Protein AF-A0A554A3G2-F1 (afdb_monomer)

Solvent-accessible surface area (backbone atoms only — not comparable to full-atom values): 7679 Å² total; per-residue (Å²): 133,88,78,87,83,84,86,86,83,89,80,67,54,52,39,95,56,100,67,38,65,84,66,66,51,47,100,81,76,40,72,31,73,68,56,50,51,52,43,49,52,51,35,53,61,53,52,74,73,62,61,93,71,44,74,37,96,34,50,45,91,46,36,67,58,49,47,52,54,49,51,50,54,75,76,30,94,84,58,78,71,60,68,30,48,57,45,60,42,48,46,48,39,28,55,78,54,73,46,96,60,66,40,43,64,37,69,83,79,77,79,72,78,77,81,73,79,79,81,129

Sequence (120 aa):
MIKPKVLVLGTFHMHEGLDSISQKTDSGHSLLPEAESEIALLVERMAAFKPNKVSVEVEVKRQVEIDKAYQQYLHNDDWKLPINEIHQIGFRLARAMELEKVYASIGWISFQSRNRSVMY

InterPro domains:
  IPR043749 Protein of unknown function DUF5694 [PF18950] (63-104)

pLDDT: mean 83.2, std 18.98, range [35.88, 98.44]

Structure (mmCIF, N/CA/C/O backbone):
data_AF-A0A554A3G2-F1
#
_entry.id   AF-A0A554A3G2-F1
#
loop_
_atom_site.group_PDB
_atom_site.id
_atom_site.type_symbol
_atom_site.label_atom_id
_atom_site.label_alt_id
_atom_site.label_comp_id
_atom_site.label_asym_id
_atom_site.label_entity_id
_atom_site.label_seq_id
_atom_site.pdbx_PDB_ins_code
_atom_site.Cartn_x
_atom_site.Cartn_y
_atom_site.Cartn_z
_atom_site.occupancy
_atom_site.B_iso_or_equiv
_atom_site.auth_seq_id
_atom_site.auth_comp_id
_atom_site.auth_asym_id
_atom_site.auth_atom_id
_atom_site.pdbx_PDB_model_num
ATOM 1 N N . MET A 1 1 ? -14.831 10.224 24.666 1.00 72.62 1 MET A N 1
ATOM 2 C CA . MET A 1 1 ? -14.780 9.709 23.278 1.00 72.62 1 MET A CA 1
ATOM 3 C C . MET A 1 1 ? -13.384 9.927 22.721 1.00 72.62 1 MET A C 1
ATOM 5 O O . MET A 1 1 ? -12.849 11.015 22.902 1.00 72.62 1 MET A O 1
ATOM 9 N N . ILE A 1 2 ? -12.791 8.920 22.078 1.00 86.12 2 ILE A N 1
ATOM 10 C CA . ILE A 1 2 ? -11.512 9.076 21.370 1.00 86.12 2 ILE A CA 1
ATOM 11 C C . ILE A 1 2 ? -11.796 9.780 20.039 1.00 86.12 2 ILE A C 1
ATOM 13 O O . ILE A 1 2 ? -12.709 9.383 19.319 1.00 86.12 2 ILE A O 1
ATOM 17 N N . LYS A 1 3 ? -11.046 10.844 19.730 1.00 91.19 3 LYS A N 1
ATOM 18 C CA . LYS A 1 3 ? -11.147 11.541 18.440 1.00 91.19 3 LYS A CA 1
ATOM 19 C C . LYS A 1 3 ? -10.307 10.795 17.395 1.00 91.19 3 LYS A C 1
ATOM 21 O O . LYS A 1 3 ? -9.154 10.481 17.701 1.00 91.19 3 LYS A O 1
ATOM 26 N N . PRO A 1 4 ? -10.837 10.525 16.188 1.00 92.56 4 PRO A N 1
ATOM 27 C CA . PRO A 1 4 ? -10.037 9.937 15.124 1.00 92.56 4 PRO A CA 1
ATOM 28 C C . PRO A 1 4 ? -8.903 10.891 14.738 1.00 92.56 4 PRO A C 1
ATOM 30 O O . PRO A 1 4 ? -9.087 12.108 14.693 1.00 92.56 4 PRO A O 1
ATOM 33 N N . LYS A 1 5 ? -7.726 10.328 14.467 1.00 95.88 5 LYS A N 1
ATOM 34 C CA . LYS A 1 5 ? -6.599 11.043 13.866 1.00 95.88 5 LYS A CA 1
ATOM 35 C C . LYS A 1 5 ? -6.502 10.602 12.414 1.00 95.88 5 LYS A C 1
ATOM 37 O O . LYS A 1 5 ? -6.593 9.408 12.143 1.00 95.88 5 LYS A O 1
ATOM 42 N N . VAL A 1 6 ? -6.309 11.551 11.505 1.00 95.56 6 VAL A N 1
ATOM 43 C CA . VAL A 1 6 ? -6.233 11.287 10.064 1.00 95.56 6 VAL A CA 1
ATOM 44 C C . VAL A 1 6 ? -4.980 11.952 9.509 1.00 95.56 6 VAL A C 1
ATOM 46 O O . VAL A 1 6 ? -4.727 13.120 9.799 1.00 95.56 6 VAL A O 1
ATOM 49 N N . LEU A 1 7 ? -4.215 11.201 8.719 1.00 96.94 7 LEU A N 1
ATOM 50 C CA . LEU A 1 7 ? -3.140 11.705 7.873 1.00 96.94 7 LEU A CA 1
ATOM 51 C C . LEU A 1 7 ? -3.626 11.624 6.426 1.00 96.94 7 LEU A C 1
ATOM 53 O O . LEU A 1 7 ? -4.007 10.547 5.972 1.00 96.94 7 LEU A O 1
ATOM 57 N N . VAL A 1 8 ? -3.630 12.753 5.721 1.00 95.94 8 VAL A N 1
ATOM 58 C CA . VAL A 1 8 ? -3.971 12.814 4.295 1.00 95.94 8 VAL A CA 1
ATOM 59 C C . VAL A 1 8 ? -2.686 13.051 3.519 1.00 95.94 8 VAL A C 1
ATOM 61 O O . VAL A 1 8 ? -1.979 14.022 3.784 1.00 95.94 8 VAL A O 1
ATOM 64 N N . LEU A 1 9 ? -2.393 12.164 2.572 1.00 95.19 9 LEU A N 1
ATOM 65 C CA . LEU A 1 9 ? -1.290 12.312 1.632 1.00 95.19 9 LEU A CA 1
ATOM 66 C C . LEU A 1 9 ? -1.871 12.608 0.249 1.00 95.19 9 LEU A C 1
ATOM 68 O O . LEU A 1 9 ? -2.524 11.749 -0.335 1.00 95.19 9 LEU A O 1
ATOM 72 N N . GLY A 1 10 ? -1.630 13.815 -0.259 1.00 92.00 10 GLY A N 1
ATOM 73 C CA . GLY A 1 10 ? -1.827 14.127 -1.673 1.00 92.00 10 GLY A CA 1
ATOM 74 C C . GLY A 1 10 ? -0.570 13.762 -2.458 1.00 92.00 10 GLY A C 1
ATOM 75 O O . GLY A 1 10 ? 0.532 14.114 -2.041 1.00 92.00 10 GLY A O 1
ATOM 76 N N . THR A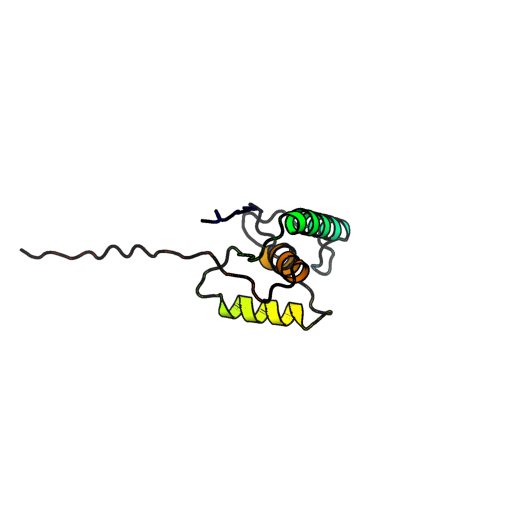 1 11 ? -0.731 13.053 -3.570 1.00 88.69 11 THR A N 1
ATOM 77 C CA . THR A 1 11 ? 0.358 12.657 -4.473 1.00 88.69 11 THR A CA 1
ATOM 78 C C . THR A 1 11 ? -0.127 12.714 -5.920 1.00 88.69 11 THR A C 1
ATOM 80 O O . THR A 1 11 ? -1.318 12.877 -6.170 1.00 88.69 11 THR A O 1
ATOM 83 N N . PHE A 1 12 ? 0.795 12.596 -6.869 1.00 85.69 12 PHE A N 1
ATOM 84 C CA . PHE A 1 12 ? 0.485 12.438 -8.288 1.00 85.69 12 PHE A CA 1
ATOM 85 C C . PHE A 1 12 ? 0.204 10.966 -8.630 1.00 85.69 12 PHE A C 1
ATOM 87 O O . PHE A 1 12 ? 0.667 10.064 -7.921 1.00 85.69 12 PHE A O 1
ATOM 94 N N . HIS A 1 13 ? -0.513 10.726 -9.734 1.00 85.19 13 HIS A N 1
ATOM 95 C CA . HIS A 1 13 ? -0.682 9.379 -10.275 1.00 85.19 13 HIS A CA 1
ATOM 96 C C . HIS A 1 13 ? 0.635 8.867 -10.838 1.00 85.19 13 HIS A C 1
ATOM 98 O O . HIS A 1 13 ? 1.260 9.471 -11.709 1.00 85.19 13 HIS A O 1
ATOM 104 N N . MET A 1 14 ? 1.052 7.728 -10.309 1.00 83.00 14 MET A N 1
ATOM 105 C CA . MET A 1 14 ? 2.330 7.118 -10.626 1.00 83.00 14 MET A CA 1
ATOM 106 C C . MET A 1 14 ? 2.291 6.348 -11.961 1.00 83.00 14 MET A C 1
ATOM 108 O O . MET A 1 14 ? 3.305 6.260 -12.651 1.00 83.00 14 MET A O 1
ATOM 112 N N . HIS A 1 15 ? 1.132 5.814 -12.340 1.00 74.12 15 HIS A N 1
ATOM 113 C CA . HIS A 1 15 ? 0.923 5.155 -13.631 1.00 74.12 15 HIS A CA 1
ATOM 114 C C . HIS A 1 15 ? 0.389 6.142 -14.687 1.00 74.12 15 HIS A C 1
ATOM 116 O O . HIS A 1 15 ? -0.089 7.215 -14.327 1.00 74.12 15 HIS A O 1
ATOM 122 N N . GLU A 1 16 ? 0.469 5.781 -15.974 1.00 57.12 16 GLU A N 1
ATOM 123 C CA . GLU A 1 16 ? 0.176 6.662 -17.116 1.00 57.12 16 GLU A CA 1
ATOM 124 C C . GLU A 1 16 ? -1.170 7.407 -17.000 1.00 57.12 16 GLU A C 1
ATOM 126 O O . GLU A 1 16 ? -2.229 6.809 -16.799 1.00 57.12 16 GLU A O 1
ATOM 131 N N . GLY A 1 17 ? -1.106 8.733 -17.160 1.00 53.00 17 GLY A N 1
ATOM 132 C CA . GLY A 1 17 ? -2.219 9.685 -17.134 1.00 53.00 17 GLY A CA 1
ATOM 133 C C . GLY A 1 17 ? -1.719 11.100 -17.463 1.00 53.00 17 GLY A C 1
ATOM 134 O O . GLY A 1 17 ? -0.519 11.336 -17.499 1.00 53.00 17 GLY A O 1
ATOM 135 N N . LEU A 1 18 ? -2.609 12.069 -17.706 1.00 50.00 18 LEU A N 1
ATOM 136 C CA . LEU A 1 18 ? -2.214 13.441 -18.096 1.00 50.00 18 LEU A CA 1
ATOM 137 C C . LEU A 1 18 ? -1.362 14.179 -17.035 1.00 50.00 18 LEU A C 1
ATOM 139 O O . LEU A 1 18 ? -0.642 15.109 -17.387 1.00 50.00 18 LEU A O 1
ATOM 143 N N . ASP A 1 19 ? -1.400 13.715 -15.781 1.00 54.31 19 ASP A N 1
ATOM 144 C CA . ASP A 1 19 ? -0.617 14.224 -14.645 1.00 54.31 19 ASP A CA 1
ATOM 145 C C . ASP A 1 19 ? 0.558 13.305 -14.247 1.00 54.31 19 ASP A C 1
ATOM 147 O O . ASP A 1 19 ? 1.161 13.482 -13.184 1.00 54.31 19 ASP A O 1
ATOM 151 N N . SER A 1 20 ? 0.899 12.294 -15.059 1.00 53.56 20 SER A N 1
ATOM 152 C CA . SER A 1 20 ? 2.015 11.401 -14.745 1.00 53.56 20 SER A CA 1
ATOM 153 C C . SER A 1 20 ? 3.341 12.145 -14.901 1.00 53.56 20 SER A C 1
ATOM 155 O O . SER A 1 20 ? 3.762 12.475 -16.012 1.00 53.56 20 SER A O 1
ATOM 157 N N . ILE A 1 21 ? 4.027 12.388 -13.787 1.00 56.84 21 ILE A N 1
ATOM 158 C CA . ILE A 1 21 ? 5.434 12.790 -13.804 1.00 56.84 21 ILE A CA 1
ATOM 159 C C . ILE A 1 21 ? 6.219 11.574 -14.293 1.00 56.84 21 ILE A C 1
ATOM 161 O O . ILE A 1 21 ? 6.106 10.509 -13.685 1.00 56.84 21 ILE A O 1
ATOM 165 N N . SER A 1 22 ? 6.986 11.716 -15.382 1.00 57.41 22 SER A N 1
ATOM 166 C CA . SER A 1 22 ? 7.823 10.641 -15.928 1.00 57.41 22 SER A CA 1
ATOM 167 C C . SER A 1 22 ? 8.647 10.017 -14.813 1.00 57.41 22 SER A C 1
ATOM 169 O O . SER A 1 22 ? 9.600 10.619 -14.310 1.00 57.41 22 SER A O 1
ATOM 171 N N . GLN A 1 23 ? 8.251 8.823 -14.390 1.00 61.03 23 GLN A N 1
ATOM 172 C CA . GLN A 1 23 ? 8.949 8.161 -13.312 1.00 61.03 23 GLN A CA 1
ATOM 173 C C . GLN A 1 23 ? 10.328 7.746 -13.777 1.00 61.03 23 GLN A C 1
ATOM 175 O O . GLN A 1 23 ? 10.515 7.289 -14.907 1.00 61.03 23 GLN A O 1
ATOM 180 N N . LYS A 1 24 ? 11.289 7.882 -12.863 1.00 63.59 24 LYS A N 1
ATOM 181 C CA . LYS A 1 24 ? 12.611 7.289 -12.988 1.00 63.59 24 LYS A CA 1
ATOM 182 C C . LYS A 1 24 ? 12.433 5.777 -13.051 1.00 63.59 24 LYS A C 1
ATOM 184 O O . LYS A 1 24 ? 12.335 5.114 -12.020 1.00 63.59 24 LYS A O 1
ATOM 189 N N . THR A 1 25 ? 12.347 5.258 -14.264 1.00 61.31 25 THR A N 1
ATOM 190 C CA . THR A 1 25 ? 12.173 3.839 -14.547 1.00 61.31 25 THR A CA 1
ATOM 191 C C . THR A 1 25 ? 13.354 3.327 -15.343 1.00 61.31 25 THR A C 1
ATOM 193 O O . THR A 1 25 ? 13.978 4.077 -16.098 1.00 61.31 25 THR A O 1
ATOM 196 N N . ASP A 1 26 ? 13.696 2.061 -15.137 1.00 63.59 26 ASP A N 1
ATOM 197 C CA . ASP A 1 26 ? 14.628 1.373 -16.019 1.00 63.59 26 ASP A CA 1
ATOM 198 C C . ASP A 1 26 ? 13.939 0.954 -17.330 1.00 63.59 26 ASP A C 1
ATOM 200 O O . ASP A 1 26 ? 12.723 1.069 -17.508 1.00 63.59 26 ASP A O 1
ATOM 204 N N . SER A 1 27 ? 14.723 0.421 -18.266 1.00 60.09 27 SER A N 1
ATOM 205 C CA . SER A 1 27 ? 14.223 -0.130 -19.533 1.00 60.09 27 SER A CA 1
ATOM 206 C C . SER A 1 27 ? 13.255 -1.314 -19.361 1.00 60.09 27 SER A C 1
ATOM 208 O O . SER A 1 27 ? 12.611 -1.723 -20.327 1.00 60.09 27 SER A O 1
ATOM 210 N N . GLY A 1 28 ? 13.137 -1.863 -18.150 1.00 57.38 28 GLY A N 1
ATOM 211 C CA . GLY A 1 28 ? 12.248 -2.956 -17.774 1.00 57.38 28 GLY A CA 1
ATOM 212 C C . GLY A 1 28 ? 10.951 -2.508 -17.096 1.00 57.38 28 GLY A C 1
ATOM 213 O O . GLY A 1 28 ? 10.235 -3.373 -16.593 1.00 57.38 28 GLY A O 1
ATOM 214 N N . HIS A 1 29 ? 10.631 -1.207 -17.087 1.00 66.81 29 HIS A N 1
ATOM 215 C CA . HIS A 1 29 ? 9.455 -0.642 -16.406 1.00 66.81 29 HIS A CA 1
ATOM 216 C C . HIS A 1 29 ? 9.439 -0.943 -14.897 1.00 66.81 29 HIS A C 1
ATOM 218 O O . HIS A 1 29 ? 8.377 -1.133 -14.302 1.00 66.81 29 HIS A O 1
ATOM 224 N 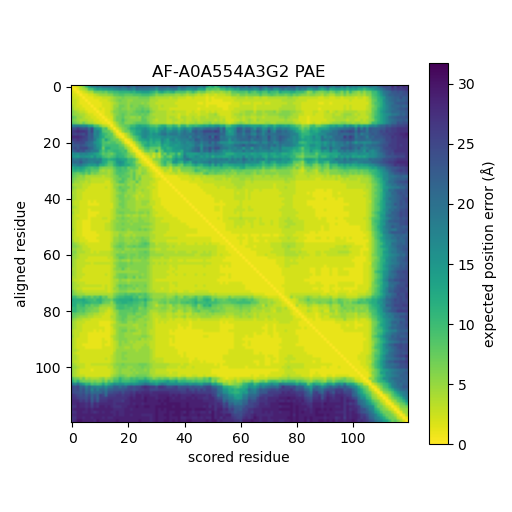N . SER A 1 30 ? 10.619 -1.008 -14.277 1.00 73.25 30 SER A N 1
ATOM 225 C CA . SER A 1 30 ? 10.790 -1.048 -12.822 1.00 73.25 30 SER A CA 1
ATOM 226 C C . SER A 1 30 ? 11.258 0.317 -12.326 1.00 73.25 30 SER A C 1
ATOM 228 O O . SER A 1 30 ? 11.865 1.079 -13.077 1.00 73.25 30 SER A O 1
ATOM 230 N N . LEU A 1 31 ? 10.975 0.648 -11.067 1.00 81.12 31 LEU A N 1
ATOM 231 C CA . LEU A 1 31 ? 11.495 1.869 -10.453 1.00 81.12 31 LEU A CA 1
ATOM 232 C C . LEU A 1 31 ? 13.026 1.827 -10.380 1.00 81.12 31 LEU A C 1
ATOM 234 O O . LEU A 1 31 ? 13.607 0.790 -10.055 1.00 81.12 31 LEU A O 1
ATOM 238 N N . LEU A 1 32 ? 13.683 2.960 -10.644 1.00 83.94 32 LEU A N 1
ATOM 239 C CA . LEU A 1 32 ? 15.115 3.080 -10.375 1.00 83.94 32 LEU A CA 1
ATOM 240 C C . LEU A 1 32 ? 15.389 2.984 -8.859 1.00 83.94 32 LEU A C 1
ATOM 242 O O . LEU A 1 32 ? 14.536 3.383 -8.055 1.00 83.94 32 LEU A O 1
ATOM 246 N N . PRO A 1 33 ? 16.584 2.516 -8.445 1.00 86.88 33 PRO A N 1
ATOM 247 C CA . PRO A 1 33 ? 16.933 2.342 -7.032 1.00 86.88 33 PRO A CA 1
ATOM 248 C C . PRO A 1 33 ? 16.744 3.596 -6.168 1.00 86.88 33 PRO A C 1
ATOM 250 O O . PRO A 1 33 ? 16.417 3.488 -4.982 1.00 86.88 33 PRO A O 1
ATOM 253 N N . GLU A 1 34 ? 16.923 4.792 -6.739 1.00 88.31 34 GLU A N 1
ATOM 254 C CA . GLU A 1 34 ? 16.729 6.041 -6.001 1.00 88.31 34 GLU A CA 1
ATOM 255 C C . GLU A 1 34 ? 15.247 6.265 -5.676 1.00 88.31 34 GLU A C 1
ATOM 257 O O . GLU A 1 34 ? 14.913 6.582 -4.537 1.00 88.31 34 GLU A O 1
ATOM 262 N N . ALA A 1 35 ? 14.355 6.031 -6.644 1.00 87.81 35 ALA A N 1
ATOM 263 C CA . ALA A 1 35 ? 12.911 6.171 -6.453 1.00 87.81 35 ALA A CA 1
ATOM 264 C C . ALA A 1 35 ? 12.371 5.131 -5.457 1.00 87.81 35 ALA A C 1
ATOM 266 O O . ALA A 1 35 ? 11.564 5.461 -4.589 1.00 87.81 35 ALA A O 1
ATOM 267 N N . GLU A 1 36 ? 12.864 3.892 -5.523 1.00 89.69 36 GLU A N 1
ATOM 268 C CA . GLU A 1 36 ? 12.549 2.853 -4.534 1.00 89.69 36 GLU A CA 1
ATOM 269 C C . GLU A 1 36 ? 12.925 3.281 -3.108 1.00 89.69 36 GLU A C 1
ATOM 271 O O . GLU A 1 36 ? 12.139 3.114 -2.172 1.00 89.69 36 GLU A O 1
ATOM 276 N N . SER A 1 37 ? 14.106 3.887 -2.950 1.00 92.88 37 SER A N 1
ATOM 277 C CA . SER A 1 37 ? 14.600 4.374 -1.657 1.00 92.88 37 SER A CA 1
ATOM 278 C C . SER A 1 37 ? 13.768 5.546 -1.125 1.00 92.88 37 SER A C 1
ATOM 280 O O . SER A 1 37 ? 13.451 5.591 0.064 1.00 92.88 37 SER A O 1
ATOM 282 N N . GLU A 1 38 ? 13.370 6.476 -1.996 1.00 94.25 38 GLU A N 1
ATOM 283 C CA . GLU A 1 38 ? 12.500 7.605 -1.644 1.00 94.25 38 GLU A CA 1
ATOM 284 C C . GLU A 1 38 ? 11.112 7.131 -1.184 1.00 94.25 38 GLU A C 1
ATOM 286 O O . GLU A 1 38 ? 10.601 7.595 -0.161 1.00 94.25 38 GLU A O 1
ATOM 291 N N . ILE A 1 39 ? 10.524 6.159 -1.888 1.00 94.50 39 ILE A N 1
ATOM 292 C CA . ILE A 1 39 ? 9.234 5.559 -1.522 1.00 94.50 39 ILE A CA 1
ATOM 293 C C . ILE A 1 39 ? 9.343 4.805 -0.195 1.00 94.50 39 ILE A C 1
ATOM 295 O O . ILE A 1 39 ? 8.470 4.948 0.664 1.00 94.50 39 ILE A O 1
ATOM 299 N N . ALA A 1 40 ? 10.412 4.031 0.009 1.00 95.69 40 ALA A N 1
ATOM 300 C CA . ALA A 1 40 ? 10.645 3.326 1.266 1.00 95.69 40 ALA A CA 1
ATOM 301 C C . ALA A 1 40 ? 10.744 4.300 2.452 1.00 95.69 40 ALA A C 1
ATOM 303 O O . ALA A 1 40 ? 10.079 4.099 3.471 1.00 95.69 40 ALA A O 1
ATOM 304 N N . LEU A 1 41 ? 11.493 5.396 2.292 1.00 97.56 41 LEU A N 1
ATOM 305 C CA . LEU A 1 41 ? 11.601 6.444 3.306 1.00 97.56 41 LEU A CA 1
ATOM 306 C C . LEU A 1 41 ? 10.247 7.114 3.581 1.00 97.56 41 LEU A C 1
ATOM 308 O O . LEU A 1 41 ? 9.903 7.357 4.737 1.00 97.56 41 LEU A O 1
ATOM 312 N N . LEU A 1 42 ? 9.451 7.403 2.548 1.00 97.19 42 LEU A N 1
ATOM 313 C CA . LEU A 1 42 ? 8.105 7.955 2.723 1.00 97.19 42 LEU A CA 1
ATOM 314 C C . LEU A 1 42 ? 7.219 7.014 3.553 1.00 97.19 42 LEU A C 1
ATOM 316 O O . LEU A 1 42 ? 6.591 7.455 4.519 1.00 97.19 42 LEU A O 1
ATOM 320 N N . VAL A 1 43 ? 7.196 5.724 3.211 1.00 98.06 43 VAL A N 1
ATOM 321 C CA . VAL A 1 43 ? 6.418 4.706 3.933 1.00 98.06 43 VAL A CA 1
ATOM 322 C C . VAL A 1 43 ? 6.857 4.615 5.395 1.00 98.06 43 VAL A C 1
ATOM 324 O O . VAL A 1 43 ? 6.003 4.597 6.281 1.00 98.06 43 VAL A O 1
ATOM 327 N N . GLU A 1 44 ? 8.163 4.640 5.670 1.00 98.06 44 GLU A N 1
ATOM 328 C CA . GLU A 1 44 ? 8.705 4.659 7.034 1.00 98.06 44 GLU A CA 1
ATOM 329 C C . GLU A 1 44 ? 8.183 5.865 7.836 1.00 98.06 44 GLU A C 1
ATOM 331 O O . GLU A 1 44 ? 7.679 5.721 8.956 1.00 98.06 44 GLU A O 1
ATOM 336 N N . ARG A 1 45 ? 8.234 7.069 7.251 1.00 97.81 45 ARG A N 1
ATOM 337 C CA . ARG A 1 45 ? 7.740 8.296 7.899 1.00 97.81 45 ARG A CA 1
ATOM 338 C C . ARG A 1 45 ? 6.239 8.238 8.166 1.00 97.81 45 ARG A C 1
ATOM 340 O O . ARG A 1 45 ? 5.792 8.703 9.214 1.00 97.81 45 ARG A O 1
ATOM 347 N N . MET A 1 46 ? 5.465 7.653 7.255 1.00 98.06 46 MET A N 1
ATOM 348 C CA . MET A 1 46 ? 4.028 7.454 7.445 1.00 98.06 46 MET A CA 1
ATOM 349 C C . MET A 1 46 ? 3.725 6.395 8.511 1.00 98.06 46 MET A C 1
ATOM 351 O O . MET A 1 46 ? 2.792 6.577 9.290 1.00 98.06 46 MET A O 1
ATOM 355 N N . ALA A 1 47 ? 4.515 5.325 8.615 1.00 98.06 47 ALA A N 1
ATOM 356 C CA . ALA A 1 47 ? 4.330 4.288 9.631 1.00 98.06 47 ALA A CA 1
ATOM 357 C C . ALA A 1 47 ? 4.494 4.832 11.064 1.00 98.06 47 ALA A C 1
ATOM 359 O O . ALA A 1 47 ? 3.814 4.377 11.984 1.00 98.06 47 ALA A O 1
ATOM 360 N N . ALA A 1 48 ? 5.300 5.884 11.263 1.00 97.75 48 ALA A N 1
ATOM 361 C CA . ALA A 1 48 ? 5.421 6.569 12.554 1.00 97.75 48 ALA A CA 1
ATOM 362 C C . ALA A 1 48 ? 4.094 7.180 13.059 1.00 97.75 48 ALA A C 1
ATOM 364 O O . ALA A 1 48 ? 3.919 7.362 14.268 1.00 97.75 48 ALA A O 1
ATOM 365 N N . PHE A 1 49 ? 3.133 7.450 12.164 1.00 97.44 49 PHE A N 1
ATOM 366 C CA . PHE A 1 49 ? 1.772 7.864 12.525 1.00 97.44 49 PHE A CA 1
ATOM 367 C C . PHE A 1 49 ? 0.952 6.732 13.175 1.00 97.44 49 PHE A C 1
ATOM 369 O O . PHE A 1 49 ? -0.039 7.009 13.853 1.00 97.44 49 PHE A O 1
ATOM 376 N N . LYS A 1 50 ? 1.380 5.472 13.018 1.00 97.25 50 LYS A N 1
ATOM 377 C CA . LYS A 1 50 ? 0.701 4.252 13.483 1.00 97.25 50 LYS A CA 1
ATOM 378 C C . LYS A 1 50 ? -0.731 4.116 12.939 1.00 97.25 50 LYS A C 1
ATOM 380 O O . LYS A 1 50 ? -1.673 3.983 13.729 1.00 97.25 50 LYS A O 1
ATOM 385 N N . PRO A 1 51 ? -0.938 4.195 11.609 1.00 97.44 51 PRO A N 1
ATOM 386 C CA . PRO A 1 51 ? -2.257 3.980 11.032 1.00 97.44 51 PRO A CA 1
ATOM 387 C C . PRO A 1 51 ? -2.747 2.560 11.333 1.00 97.44 51 PRO A C 1
ATOM 389 O O . PRO A 1 51 ? -2.033 1.585 11.136 1.00 97.44 51 PRO A O 1
ATOM 392 N N . ASN A 1 52 ? -3.998 2.442 11.770 1.00 97.38 52 ASN A N 1
ATOM 393 C CA . ASN A 1 52 ? -4.687 1.155 11.923 1.00 97.38 52 ASN A CA 1
ATOM 394 C C . ASN A 1 52 ? -5.626 0.841 10.742 1.00 97.38 52 ASN A C 1
ATOM 396 O O . ASN A 1 52 ? -6.311 -0.181 10.734 1.00 97.38 52 ASN A O 1
ATOM 400 N N . LYS A 1 53 ? -5.695 1.751 9.764 1.00 97.62 53 LYS A N 1
ATOM 401 C CA . LYS A 1 53 ? -6.425 1.637 8.500 1.00 97.62 53 LYS A CA 1
ATOM 402 C C . LYS A 1 53 ? -5.665 2.425 7.436 1.00 97.62 53 LYS A C 1
ATOM 404 O O . LYS A 1 53 ? -5.196 3.527 7.716 1.00 97.62 53 LYS A O 1
ATOM 409 N N . VAL A 1 54 ? -5.608 1.889 6.221 1.00 98.19 54 VAL A N 1
ATOM 410 C CA . VAL A 1 54 ? -5.075 2.575 5.036 1.00 98.19 54 VAL A CA 1
ATOM 411 C C . VAL A 1 54 ? -6.159 2.603 3.968 1.00 98.19 54 VAL A C 1
ATOM 413 O O . VAL A 1 54 ? -6.753 1.569 3.665 1.00 98.19 54 VAL A O 1
ATOM 416 N N . SER A 1 55 ? -6.425 3.785 3.419 1.00 97.06 55 SER A N 1
ATOM 417 C CA . SER A 1 55 ? -7.405 3.990 2.355 1.00 97.06 55 SER A CA 1
ATOM 418 C C . SER A 1 55 ? -6.727 4.571 1.124 1.00 97.06 55 SER A C 1
ATOM 420 O O . SER A 1 55 ? -5.821 5.391 1.259 1.00 97.06 55 SER A O 1
ATOM 422 N N . VAL A 1 56 ? -7.164 4.149 -0.058 1.00 96.38 56 VAL A N 1
ATOM 423 C CA . VAL A 1 56 ? -6.580 4.520 -1.348 1.00 96.38 56 VAL A CA 1
ATOM 424 C C . VAL A 1 56 ? -7.643 5.059 -2.299 1.00 96.38 56 VAL A C 1
ATOM 426 O O . VAL A 1 56 ? -8.830 4.724 -2.210 1.00 96.38 56 VAL A O 1
ATOM 429 N N . GLU A 1 57 ? -7.206 5.916 -3.215 1.00 92.75 57 GLU A N 1
ATOM 430 C CA . GLU A 1 57 ? -8.055 6.620 -4.173 1.00 92.75 57 GLU A CA 1
ATOM 431 C C . GLU A 1 57 ? -8.533 5.675 -5.293 1.00 92.75 57 GLU A C 1
ATOM 433 O O . GLU A 1 57 ? -8.051 5.671 -6.418 1.00 92.75 57 GLU A O 1
ATOM 438 N N . VAL A 1 58 ? -9.478 4.797 -4.957 1.00 91.50 58 VAL A N 1
ATOM 439 C CA . VAL A 1 58 ? -10.080 3.821 -5.873 1.00 91.50 58 VAL A CA 1
ATOM 440 C C . VAL A 1 58 ? -11.580 3.776 -5.640 1.00 91.50 58 VAL A C 1
ATOM 442 O O . VAL A 1 58 ? -12.036 3.921 -4.505 1.00 91.50 58 VAL A O 1
ATOM 445 N N . GLU A 1 59 ? -12.359 3.566 -6.704 1.00 92.81 59 GLU A N 1
ATOM 446 C CA . GLU A 1 59 ? -13.810 3.430 -6.591 1.00 92.81 59 GLU A CA 1
ATOM 447 C C . GLU A 1 59 ? -14.201 2.303 -5.626 1.00 92.81 59 GLU A C 1
ATOM 449 O O . GLU A 1 59 ? -13.734 1.175 -5.769 1.00 92.81 59 GLU A O 1
ATOM 454 N N . VAL A 1 60 ? -15.125 2.566 -4.696 1.00 94.00 60 VAL A N 1
ATOM 455 C CA . VAL A 1 60 ? -15.588 1.576 -3.699 1.00 94.00 60 VAL A CA 1
ATOM 456 C C . VAL A 1 60 ? -16.093 0.287 -4.362 1.00 94.00 60 VAL A C 1
ATOM 458 O O . VAL A 1 60 ? -15.884 -0.806 -3.838 1.00 94.00 60 VAL A O 1
ATOM 461 N N . LYS A 1 61 ? -16.689 0.378 -5.562 1.00 93.81 61 LYS A N 1
ATOM 462 C CA . LYS A 1 61 ? -17.139 -0.792 -6.342 1.00 93.81 61 LYS A CA 1
ATOM 463 C C . LYS A 1 61 ? -16.001 -1.755 -6.723 1.00 93.81 61 LYS A C 1
ATOM 465 O O . LYS A 1 61 ? -16.263 -2.921 -6.991 1.00 93.81 61 LYS A O 1
ATOM 470 N N . ARG A 1 62 ? -14.750 -1.283 -6.716 1.00 94.94 62 ARG A N 1
ATOM 471 C CA . ARG A 1 62 ? -13.535 -2.056 -7.014 1.00 94.94 62 ARG A CA 1
ATOM 472 C C . ARG A 1 62 ? -12.854 -2.611 -5.758 1.00 94.94 62 ARG A C 1
ATOM 474 O O . ARG A 1 62 ? -11.759 -3.155 -5.855 1.00 94.94 62 ARG A O 1
ATOM 481 N N . GLN A 1 63 ? -13.482 -2.528 -4.580 1.00 96.44 63 GLN A N 1
ATOM 482 C CA . GLN A 1 63 ? -12.910 -3.057 -3.334 1.00 96.44 63 GLN A CA 1
ATOM 483 C C . GLN A 1 63 ? -12.495 -4.532 -3.451 1.00 96.44 63 GLN A C 1
ATOM 485 O O . GLN A 1 63 ? -11.452 -4.907 -2.932 1.00 96.44 63 GLN A O 1
ATOM 490 N N . VAL A 1 64 ? -13.271 -5.357 -4.165 1.00 97.12 64 VAL A N 1
ATOM 49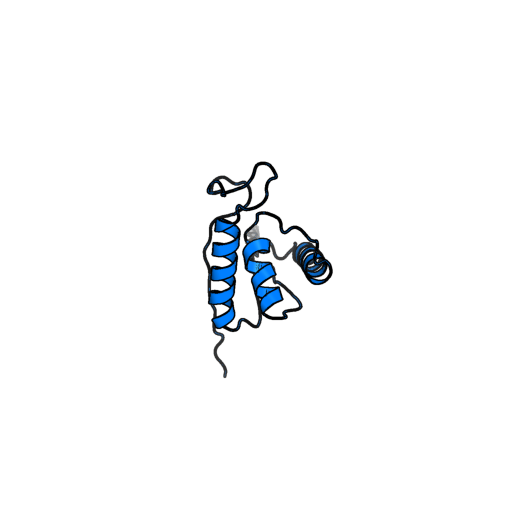1 C CA . VAL A 1 64 ? -12.948 -6.780 -4.378 1.00 97.12 64 VAL A CA 1
ATOM 492 C C . VAL A 1 64 ? -11.643 -6.956 -5.164 1.00 97.12 64 VAL A C 1
ATOM 494 O O . VAL A 1 64 ? -10.855 -7.849 -4.859 1.00 97.12 64 VAL A O 1
ATOM 497 N N . GLU A 1 65 ? -11.384 -6.094 -6.152 1.00 96.00 65 GLU A N 1
ATOM 498 C CA . GLU A 1 65 ? -10.130 -6.105 -6.915 1.00 96.00 65 GLU A CA 1
ATOM 499 C C . GLU A 1 65 ? -8.943 -5.718 -6.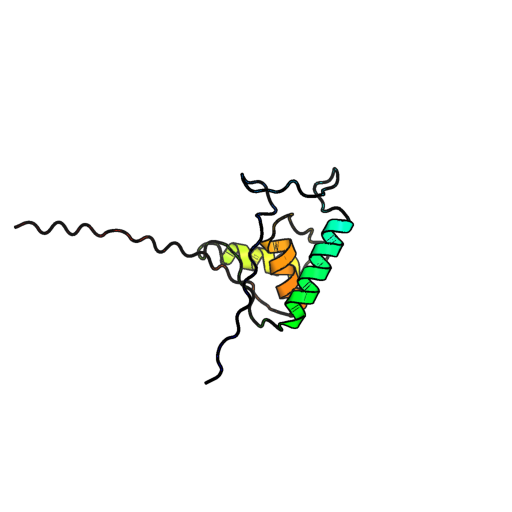027 1.00 96.00 65 GLU A C 1
ATOM 501 O O . GLU A 1 65 ? -7.905 -6.376 -6.073 1.00 96.00 65 GLU A O 1
ATOM 506 N N . ILE A 1 66 ? -9.116 -4.693 -5.184 1.00 96.56 66 ILE A N 1
ATOM 507 C CA . ILE A 1 66 ? -8.094 -4.238 -4.232 1.00 96.56 66 ILE A CA 1
ATOM 508 C C . ILE A 1 66 ? -7.790 -5.310 -3.190 1.00 96.56 66 ILE A C 1
ATOM 510 O O . ILE A 1 66 ? -6.621 -5.598 -2.949 1.00 96.56 66 ILE A O 1
ATOM 514 N N . ASP A 1 67 ? -8.818 -5.941 -2.621 1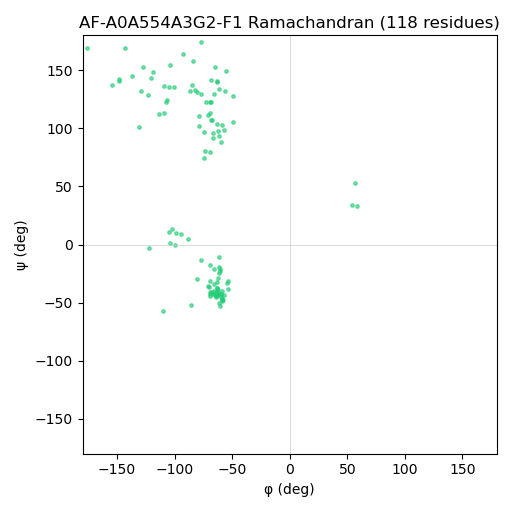.00 97.25 67 ASP A N 1
ATOM 515 C CA . ASP A 1 67 ? -8.654 -7.024 -1.650 1.00 97.25 67 ASP A CA 1
ATOM 516 C C . ASP A 1 67 ? -7.856 -8.179 -2.272 1.00 97.25 67 ASP A C 1
ATOM 518 O O . ASP A 1 67 ? -6.882 -8.648 -1.686 1.00 97.25 67 ASP A O 1
ATOM 522 N N . LYS A 1 68 ? -8.205 -8.594 -3.498 1.00 96.50 68 LYS A N 1
ATOM 523 C CA . LYS A 1 68 ? -7.485 -9.654 -4.215 1.00 96.50 68 LYS A CA 1
ATOM 524 C C . LYS A 1 68 ? -6.021 -9.284 -4.469 1.00 96.50 68 LYS A C 1
ATOM 526 O O . LYS A 1 68 ? -5.141 -10.089 -4.171 1.00 96.50 68 LYS A O 1
ATOM 531 N N . ALA A 1 69 ? -5.764 -8.095 -5.011 1.00 95.62 69 ALA A N 1
ATOM 532 C CA . ALA A 1 69 ? -4.410 -7.641 -5.320 1.00 95.62 69 ALA A CA 1
ATOM 533 C C . ALA A 1 69 ? -3.551 -7.510 -4.053 1.00 95.62 69 ALA A C 1
ATOM 535 O O . ALA A 1 69 ? -2.386 -7.907 -4.045 1.00 95.62 69 ALA A O 1
ATOM 536 N N . TYR A 1 70 ? -4.131 -7.007 -2.962 1.00 97.38 70 TYR A N 1
ATOM 537 C CA . TYR A 1 70 ? -3.415 -6.854 -1.703 1.00 97.38 70 TYR A CA 1
ATOM 538 C C . TYR A 1 70 ? -3.087 -8.203 -1.055 1.00 97.38 70 TYR A C 1
ATOM 540 O O . TYR A 1 70 ? -1.963 -8.408 -0.609 1.00 97.38 70 TYR A O 1
ATOM 548 N N . GLN A 1 71 ? -4.018 -9.163 -1.077 1.00 96.69 71 GLN A N 1
ATOM 549 C CA . GLN A 1 71 ? -3.741 -10.520 -0.597 1.00 96.69 71 GLN A CA 1
ATOM 550 C C . GLN A 1 71 ? -2.649 -11.207 -1.426 1.00 96.69 71 GLN A C 1
ATOM 552 O O . GLN A 1 71 ? -1.773 -11.854 -0.862 1.00 96.69 71 GLN A O 1
ATOM 557 N N . GLN A 1 72 ? -2.634 -11.027 -2.750 1.00 95.00 72 GLN A N 1
ATOM 558 C CA . GLN A 1 72 ? -1.535 -11.536 -3.578 1.00 95.00 72 GLN A CA 1
ATOM 559 C C . GLN A 1 72 ? -0.186 -10.940 -3.160 1.00 95.00 72 GLN A C 1
ATOM 561 O O . GLN A 1 72 ? 0.780 -11.682 -3.032 1.00 95.00 72 GLN A O 1
ATOM 566 N N . TYR A 1 73 ? -0.133 -9.637 -2.887 1.00 95.62 73 TYR A N 1
ATOM 567 C CA . TYR A 1 73 ? 1.079 -8.974 -2.406 1.00 95.62 73 TYR A CA 1
ATOM 568 C C . TYR A 1 73 ? 1.528 -9.441 -1.008 1.00 95.62 73 TYR A C 1
ATOM 570 O O . TYR A 1 73 ? 2.726 -9.499 -0.738 1.00 95.62 73 TYR A O 1
ATOM 578 N N . LEU A 1 74 ? 0.593 -9.776 -0.112 1.00 95.06 74 LEU A N 1
ATOM 579 C CA . LEU A 1 74 ? 0.920 -10.269 1.231 1.00 95.06 74 LEU A CA 1
ATOM 580 C C . LEU A 1 74 ? 1.511 -11.684 1.225 1.00 95.06 74 LEU A C 1
ATOM 582 O O . LEU A 1 74 ? 2.377 -11.971 2.046 1.00 95.06 74 LEU A O 1
ATOM 586 N N . HIS A 1 75 ? 1.048 -12.551 0.321 1.00 93.88 75 HIS A N 1
ATOM 587 C CA . HIS A 1 75 ? 1.398 -13.981 0.317 1.00 93.88 75 HIS A CA 1
ATOM 588 C C . HIS A 1 75 ? 2.413 -14.375 -0.762 1.00 93.88 75 HIS A C 1
ATOM 590 O O . HIS A 1 75 ? 2.741 -15.553 -0.888 1.00 93.88 75 HIS A O 1
ATOM 596 N N . ASN A 1 76 ? 2.890 -13.421 -1.563 1.00 92.31 76 ASN A N 1
ATOM 597 C CA . ASN A 1 76 ? 3.871 -13.664 -2.614 1.00 92.31 76 ASN A CA 1
ATOM 598 C C . ASN A 1 76 ? 5.015 -12.648 -2.521 1.00 92.31 76 ASN A C 1
ATOM 600 O O . ASN A 1 76 ? 4.889 -11.513 -2.980 1.00 92.31 76 ASN A O 1
ATOM 604 N N . ASP A 1 77 ? 6.141 -13.076 -1.952 1.00 82.12 77 ASP A N 1
ATOM 605 C CA . ASP A 1 77 ? 7.328 -12.230 -1.796 1.00 82.12 77 ASP A CA 1
ATOM 606 C C . ASP A 1 77 ? 7.974 -11.839 -3.137 1.00 82.12 77 ASP A C 1
ATOM 608 O O . ASP A 1 77 ? 8.625 -10.799 -3.213 1.00 82.12 77 ASP A O 1
ATOM 612 N N . ASP A 1 78 ? 7.717 -12.593 -4.211 1.00 83.88 78 ASP A N 1
ATOM 613 C CA . ASP A 1 78 ? 8.191 -12.287 -5.567 1.00 83.88 78 ASP A CA 1
ATOM 614 C C . ASP A 1 78 ? 7.225 -11.375 -6.350 1.00 83.88 78 ASP A C 1
ATOM 616 O O . ASP A 1 78 ? 7.424 -11.103 -7.541 1.00 83.88 78 ASP A O 1
ATOM 620 N N . TRP A 1 79 ? 6.147 -10.897 -5.716 1.00 84.00 79 TRP A N 1
ATOM 621 C CA . TRP A 1 79 ? 5.182 -10.024 -6.374 1.00 84.00 79 TRP A CA 1
ATOM 622 C C . TRP A 1 79 ? 5.795 -8.657 -6.693 1.00 84.00 79 TRP A C 1
ATOM 624 O O . TRP A 1 79 ? 5.953 -7.794 -5.826 1.00 84.00 79 TRP A O 1
ATOM 634 N N . LYS A 1 80 ? 6.071 -8.418 -7.978 1.00 82.94 80 LYS A N 1
ATOM 635 C CA . LYS A 1 80 ? 6.505 -7.106 -8.468 1.00 82.94 80 LYS A CA 1
ATOM 636 C C . LYS A 1 80 ? 5.353 -6.110 -8.387 1.00 82.94 80 LYS A C 1
ATOM 638 O O . LYS A 1 80 ? 4.354 -6.238 -9.094 1.00 82.94 80 LYS A O 1
ATOM 643 N N . LEU A 1 81 ? 5.497 -5.107 -7.522 1.00 85.00 81 LEU A N 1
ATOM 644 C CA . LEU A 1 81 ? 4.500 -4.051 -7.384 1.00 85.00 81 LEU A CA 1
ATOM 645 C C . LEU A 1 81 ? 4.425 -3.221 -8.677 1.00 85.00 81 LEU A C 1
ATOM 647 O O . LEU A 1 81 ? 5.458 -2.737 -9.144 1.00 85.00 81 LEU A O 1
ATOM 651 N N . PRO A 1 82 ? 3.219 -2.999 -9.228 1.00 86.19 82 PRO A N 1
ATOM 652 C CA . PRO A 1 82 ? 3.024 -2.053 -10.318 1.00 86.19 82 PRO A CA 1
ATOM 653 C C . PRO A 1 82 ? 3.540 -0.662 -9.946 1.00 86.19 82 PRO A C 1
ATOM 655 O O . PRO A 1 82 ? 3.469 -0.253 -8.782 1.00 86.19 82 PRO A O 1
ATOM 658 N N . ILE A 1 83 ? 4.006 0.095 -10.938 1.00 87.19 83 ILE A N 1
ATOM 659 C CA . ILE A 1 83 ? 4.352 1.510 -10.774 1.00 87.19 83 ILE A CA 1
ATOM 660 C C . ILE A 1 83 ? 3.052 2.310 -10.660 1.00 87.19 83 ILE A C 1
ATOM 662 O O . ILE A 1 83 ? 2.527 2.847 -11.628 1.00 87.19 83 ILE A O 1
ATOM 666 N N . ASN A 1 84 ? 2.476 2.294 -9.464 1.00 89.94 84 ASN A N 1
ATOM 667 C CA . ASN A 1 84 ? 1.221 2.938 -9.123 1.00 89.94 84 ASN A CA 1
ATOM 668 C C . ASN A 1 84 ? 1.217 3.240 -7.614 1.00 89.94 84 ASN A C 1
ATOM 670 O O . ASN A 1 84 ? 1.611 2.400 -6.806 1.00 89.94 84 ASN A O 1
ATOM 674 N N . GLU A 1 85 ? 0.749 4.418 -7.223 1.00 92.56 85 GLU A N 1
ATOM 675 C CA . GLU A 1 85 ? 0.808 4.963 -5.866 1.00 92.56 85 GLU A CA 1
ATOM 676 C C . GLU A 1 85 ? 0.021 4.128 -4.852 1.00 92.56 85 GLU A C 1
ATOM 678 O O . GLU A 1 85 ? 0.441 3.974 -3.702 1.00 92.56 85 GLU A O 1
ATOM 683 N N . ILE A 1 86 ? -1.072 3.501 -5.293 1.00 94.44 86 ILE A N 1
ATOM 684 C CA . ILE A 1 86 ? -1.872 2.577 -4.483 1.00 94.44 86 ILE A CA 1
ATOM 685 C C . ILE A 1 86 ? -0.999 1.411 -4.010 1.00 94.44 86 ILE A C 1
ATOM 687 O O . ILE A 1 86 ? -1.088 0.987 -2.859 1.00 94.44 86 ILE A O 1
ATOM 691 N N . HIS A 1 87 ? -0.125 0.921 -4.886 1.00 94.31 87 HIS A N 1
ATOM 692 C CA . HIS A 1 87 ? 0.737 -0.230 -4.643 1.00 94.31 87 HIS A CA 1
ATOM 693 C C . HIS A 1 87 ? 2.029 0.190 -3.936 1.00 94.31 87 HIS A C 1
ATOM 695 O O . HIS A 1 87 ? 2.380 -0.353 -2.890 1.00 94.31 87 HIS A O 1
ATOM 701 N N . GLN A 1 88 ? 2.720 1.188 -4.484 1.00 94.25 88 GLN A N 1
ATOM 702 C CA . GLN A 1 88 ? 4.028 1.619 -4.002 1.00 94.25 88 GLN A CA 1
ATOM 703 C C . GLN A 1 88 ? 3.960 2.292 -2.629 1.00 94.25 88 GLN A C 1
ATOM 705 O O . GLN A 1 88 ? 4.880 2.141 -1.835 1.00 94.25 88 GLN A O 1
ATOM 710 N N . ILE A 1 89 ? 2.861 2.980 -2.308 1.00 96.12 89 ILE A N 1
ATOM 711 C CA . ILE A 1 89 ? 2.686 3.640 -1.008 1.00 96.12 89 ILE A CA 1
ATOM 712 C C . ILE A 1 89 ? 1.628 2.908 -0.184 1.00 96.12 89 ILE A C 1
ATOM 714 O O . ILE A 1 89 ? 1.917 2.447 0.920 1.00 96.12 89 ILE A O 1
ATOM 718 N N . GLY A 1 90 ? 0.409 2.767 -0.716 1.00 97.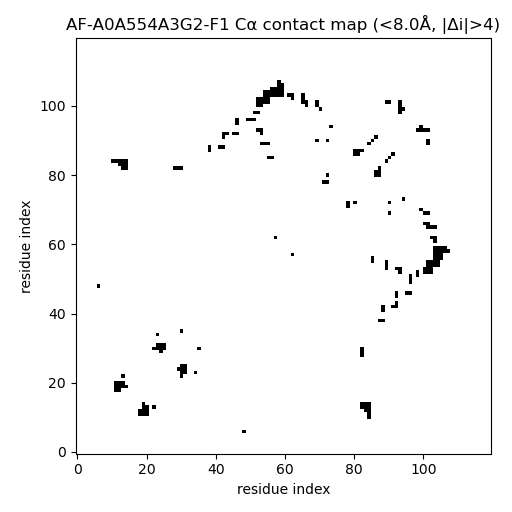12 90 GLY A N 1
ATOM 719 C CA . GLY A 1 90 ? -0.731 2.230 0.036 1.00 97.12 90 GLY A CA 1
ATOM 720 C C . GLY A 1 90 ? -0.509 0.800 0.538 1.00 97.12 90 GLY A C 1
ATOM 721 O O . GLY A 1 90 ? -0.638 0.535 1.734 1.00 97.12 90 GLY A O 1
ATOM 722 N N . PHE A 1 91 ? -0.136 -0.123 -0.352 1.00 97.56 91 PHE A N 1
ATOM 723 C CA . PHE A 1 91 ? 0.059 -1.530 0.014 1.00 97.56 91 PHE A CA 1
ATOM 724 C C . PHE A 1 91 ? 1.290 -1.721 0.899 1.00 97.56 91 PHE A C 1
ATOM 726 O O . PHE A 1 91 ? 1.211 -2.447 1.892 1.00 97.56 91 PHE A O 1
ATOM 733 N N . ARG A 1 92 ? 2.406 -1.045 0.585 1.00 97.38 92 ARG A N 1
ATOM 734 C CA . ARG A 1 92 ? 3.624 -1.095 1.410 1.00 97.38 92 ARG A CA 1
ATOM 735 C C . ARG A 1 92 ? 3.353 -0.617 2.835 1.00 97.38 92 ARG A C 1
ATOM 737 O O . ARG A 1 92 ? 3.720 -1.311 3.779 1.00 97.38 92 ARG A O 1
ATOM 744 N N . LEU A 1 93 ? 2.654 0.511 3.001 1.00 98.44 93 LEU A N 1
ATOM 745 C CA . LEU A 1 93 ? 2.285 1.031 4.321 1.00 98.44 93 LEU A CA 1
ATOM 746 C C . LEU A 1 93 ? 1.374 0.067 5.083 1.00 98.44 93 LEU A C 1
ATOM 748 O O . LEU A 1 93 ? 1.592 -0.170 6.268 1.00 98.44 93 LEU A O 1
ATOM 752 N N . ALA A 1 94 ? 0.374 -0.511 4.416 1.00 98.25 94 ALA A N 1
ATOM 753 C CA . ALA A 1 94 ? -0.519 -1.473 5.050 1.00 98.25 94 ALA A CA 1
ATOM 754 C C . ALA A 1 94 ? 0.223 -2.745 5.492 1.00 98.25 94 ALA A C 1
ATOM 756 O O . ALA A 1 94 ? 0.016 -3.199 6.615 1.00 98.25 94 ALA A O 1
ATOM 757 N N . ARG A 1 95 ? 1.140 -3.276 4.662 1.00 97.50 95 ARG A N 1
ATOM 758 C CA . ARG A 1 95 ? 1.979 -4.438 5.014 1.00 97.50 95 ARG A CA 1
ATOM 759 C C . ARG A 1 95 ? 2.915 -4.115 6.178 1.00 97.50 95 ARG A C 1
ATOM 761 O O . ARG A 1 95 ? 2.997 -4.904 7.111 1.00 97.50 95 ARG A O 1
ATOM 768 N N . ALA A 1 96 ? 3.567 -2.950 6.161 1.00 97.31 96 ALA A N 1
ATOM 769 C CA . ALA A 1 96 ? 4.440 -2.498 7.248 1.00 97.31 96 ALA A CA 1
ATOM 770 C C . ALA A 1 96 ? 3.699 -2.341 8.587 1.00 97.31 96 ALA A C 1
ATOM 772 O O . ALA A 1 96 ? 4.317 -2.409 9.645 1.00 97.31 96 ALA A O 1
ATOM 773 N N . MET A 1 97 ? 2.381 -2.130 8.535 1.00 98.19 97 MET A N 1
ATOM 774 C CA . MET A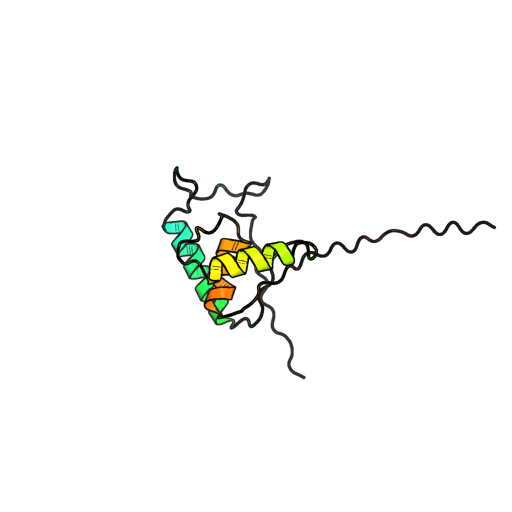 1 97 ? 1.507 -1.991 9.699 1.00 98.19 97 MET A CA 1
ATOM 775 C C . MET A 1 97 ? 0.697 -3.246 10.012 1.00 98.19 97 MET A C 1
ATOM 777 O O . MET A 1 97 ? -0.230 -3.174 10.816 1.00 98.19 97 MET A O 1
ATOM 781 N N . GLU A 1 98 ? 1.056 -4.375 9.392 1.00 97.69 98 GLU A N 1
ATOM 782 C CA . GLU A 1 98 ? 0.442 -5.686 9.626 1.00 97.69 98 GLU A CA 1
ATOM 783 C C . GLU A 1 98 ? -1.089 -5.654 9.459 1.00 97.69 98 GLU A C 1
ATOM 785 O O . GLU A 1 98 ? -1.838 -6.336 10.156 1.00 97.69 98 GLU A O 1
ATOM 790 N N . LEU A 1 99 ? -1.578 -4.819 8.536 1.00 97.94 99 LEU A N 1
ATOM 791 C CA . LEU A 1 99 ? -3.001 -4.689 8.260 1.00 97.94 99 LEU A CA 1
ATOM 792 C C . LEU A 1 99 ? -3.440 -5.767 7.275 1.00 97.94 99 LEU A C 1
ATOM 794 O O . LEU A 1 99 ? -2.819 -5.983 6.243 1.00 97.94 99 LEU A O 1
ATOM 798 N N . GLU A 1 100 ? -4.587 -6.384 7.531 1.00 97.31 100 GLU A N 1
ATOM 799 C CA . GLU A 1 100 ? -5.140 -7.409 6.636 1.00 97.31 100 GLU A CA 1
ATOM 800 C C . GLU A 1 100 ? -5.807 -6.815 5.383 1.00 97.31 100 GLU A C 1
ATOM 802 O O . GLU A 1 100 ? -6.128 -7.534 4.434 1.00 97.31 100 GLU A O 1
ATOM 807 N N . LYS A 1 101 ? -6.060 -5.496 5.375 1.00 96.88 101 LYS A N 1
ATOM 808 C CA . LYS A 1 101 ? -6.891 -4.844 4.360 1.00 96.88 101 LYS A CA 1
ATOM 809 C C . LYS A 1 101 ? -6.486 -3.404 4.046 1.00 96.88 101 LYS A C 1
ATOM 811 O O . LYS A 1 101 ? -6.230 -2.602 4.944 1.00 96.88 101 LYS A O 1
ATOM 816 N N . VAL A 1 102 ? -6.592 -3.068 2.760 1.00 97.88 102 VAL A N 1
ATOM 817 C CA . VAL A 1 102 ? -6.570 -1.705 2.211 1.00 97.88 102 VAL A CA 1
ATOM 818 C C . VAL A 1 102 ? -7.975 -1.335 1.722 1.00 97.88 102 VAL A C 1
ATOM 820 O O . VAL A 1 102 ? -8.656 -2.146 1.097 1.00 97.88 102 VAL A O 1
ATOM 823 N N . TYR A 1 103 ? -8.438 -0.121 2.017 1.00 97.50 103 TYR A N 1
ATOM 824 C CA . TYR A 1 103 ? -9.803 0.324 1.714 1.00 97.50 103 TYR A CA 1
ATOM 825 C C . TYR A 1 103 ? -9.846 1.200 0.457 1.00 97.50 103 TYR A C 1
ATOM 827 O O . TYR A 1 103 ? -9.041 2.109 0.304 1.00 97.50 103 TYR A O 1
ATOM 835 N N . ALA A 1 104 ? -10.804 0.961 -0.431 1.00 96.06 104 ALA A N 1
ATOM 836 C CA . ALA A 1 104 ? -11.143 1.862 -1.526 1.00 96.06 104 ALA A CA 1
ATOM 837 C C . ALA A 1 104 ? -12.041 2.996 -0.995 1.00 96.06 104 ALA A C 1
ATOM 839 O O . ALA A 1 104 ? -13.014 2.723 -0.288 1.00 96.06 104 ALA A O 1
ATOM 840 N N . SER A 1 105 ? -11.729 4.259 -1.312 1.00 90.25 105 SER A N 1
ATOM 841 C CA . SER A 1 105 ? -12.448 5.427 -0.757 1.00 90.25 105 SER A CA 1
ATOM 842 C C . SER A 1 105 ? -13.094 6.383 -1.758 1.00 90.25 105 SER A C 1
ATOM 844 O O . SER A 1 105 ? -13.773 7.311 -1.322 1.00 90.25 105 SER A O 1
ATOM 846 N N . ILE A 1 106 ? -12.955 6.186 -3.071 1.00 84.06 106 ILE A N 1
ATOM 847 C CA . ILE A 1 106 ? -13.692 7.011 -4.038 1.00 84.06 106 ILE A CA 1
ATOM 848 C C . ILE A 1 106 ? -15.127 6.493 -4.123 1.00 84.06 106 ILE A C 1
ATOM 850 O O . ILE A 1 106 ? -15.404 5.416 -4.648 1.00 84.06 106 ILE A O 1
ATOM 854 N N . GLY A 1 107 ? -16.073 7.276 -3.625 1.00 65.31 107 GLY A N 1
ATOM 855 C CA . GLY A 1 107 ? -17.491 7.076 -3.884 1.00 65.31 107 GLY A CA 1
ATOM 856 C C . GLY A 1 107 ? -18.018 8.236 -4.709 1.00 65.31 107 GLY A C 1
ATOM 8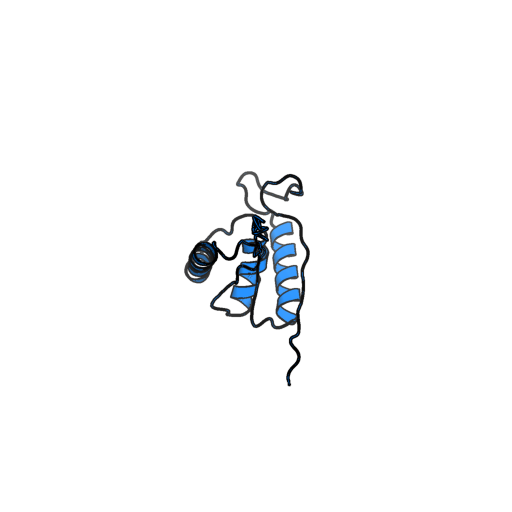57 O O . GLY A 1 107 ? -18.137 9.342 -4.189 1.00 65.31 107 GLY A O 1
ATOM 858 N N . TRP A 1 108 ? -18.394 7.999 -5.965 1.00 51.44 108 TRP A N 1
ATOM 859 C CA . TRP A 1 108 ? -19.322 8.908 -6.627 1.00 51.44 108 TRP A CA 1
ATOM 860 C C . TRP A 1 108 ? -20.674 8.753 -5.929 1.00 51.44 108 TRP A C 1
ATOM 862 O O . TRP A 1 108 ? -21.366 7.752 -6.116 1.00 51.44 108 TRP A O 1
ATOM 872 N N . ILE A 1 109 ? -21.084 9.746 -5.139 1.00 43.84 109 ILE A N 1
ATOM 873 C CA . ILE A 1 109 ? -22.516 9.982 -4.968 1.00 43.84 109 ILE A CA 1
ATOM 874 C C . ILE A 1 109 ? -22.978 10.443 -6.346 1.00 43.84 109 ILE A C 1
ATOM 876 O O . ILE A 1 109 ? -22.830 11.611 -6.700 1.00 43.84 109 ILE A O 1
ATOM 880 N N . SER A 1 110 ? -23.505 9.529 -7.161 1.00 41.16 110 SER A N 1
ATOM 881 C CA . SER A 1 110 ? -24.326 9.942 -8.287 1.00 41.16 110 SER A CA 1
ATOM 882 C C . SER A 1 110 ? -25.530 10.658 -7.684 1.00 41.16 110 SER A C 1
ATOM 884 O O . SER A 1 110 ? -26.476 10.014 -7.222 1.00 41.16 110 SER A O 1
ATOM 886 N N . PHE A 1 111 ? -25.488 11.988 -7.636 1.00 40.38 111 PHE A N 1
ATOM 887 C CA . PHE A 1 111 ? -26.676 12.789 -7.406 1.00 40.38 111 PHE A CA 1
ATOM 888 C C . PHE A 1 111 ? -27.522 12.638 -8.671 1.00 40.38 111 PHE A C 1
ATOM 890 O O . PHE A 1 111 ? -27.475 13.456 -9.583 1.00 40.38 111 PHE A O 1
ATOM 897 N N . GLN A 1 112 ? -28.239 11.519 -8.781 1.00 39.28 112 GLN A N 1
ATOM 898 C CA . GLN A 1 112 ? -29.327 11.421 -9.734 1.00 39.28 112 GLN A CA 1
ATOM 899 C C . GLN A 1 112 ? -30.340 12.467 -9.283 1.00 39.28 112 GLN A C 1
ATOM 901 O O . GLN A 1 112 ? -31.042 12.271 -8.288 1.00 39.28 112 GLN A O 1
ATOM 906 N N . SER A 1 113 ? -30.397 13.596 -9.989 1.00 41.19 113 SER A N 1
ATOM 907 C CA . SER A 1 113 ? -31.556 14.469 -9.931 1.00 41.19 113 SER A CA 1
ATOM 908 C C . SER A 1 113 ? -32.752 13.616 -10.342 1.00 41.19 113 SER A C 1
ATOM 910 O O . SER A 1 113 ? -32.998 13.338 -11.515 1.00 41.19 113 SER A O 1
ATOM 912 N N . ARG A 1 114 ? -33.503 13.122 -9.356 1.00 37.00 114 ARG A N 1
ATOM 913 C CA . ARG A 1 114 ? -34.844 12.620 -9.619 1.00 37.00 114 ARG A CA 1
ATOM 914 C C . ARG A 1 114 ? -35.658 13.839 -10.030 1.00 37.00 114 ARG A C 1
ATOM 916 O O . ARG A 1 114 ? -36.221 14.514 -9.173 1.00 37.00 114 ARG A O 1
ATOM 923 N N . ASN A 1 115 ? -35.711 14.113 -11.332 1.00 43.53 115 ASN A N 1
ATOM 924 C CA . ASN A 1 115 ? -36.773 14.912 -11.924 1.00 43.53 115 ASN A CA 1
ATOM 925 C C . ASN A 1 115 ? -38.088 14.184 -11.627 1.00 43.53 115 ASN A C 1
ATOM 927 O O . ASN A 1 115 ? -38.533 13.328 -12.387 1.00 43.53 115 ASN A O 1
ATOM 931 N N . ARG A 1 116 ? -38.695 14.478 -10.473 1.00 41.75 116 ARG A N 1
ATOM 932 C CA . ARG A 1 116 ? -40.121 14.245 -10.285 1.00 41.75 116 ARG A CA 1
ATOM 933 C C . ARG A 1 116 ? -40.820 15.339 -11.070 1.00 41.75 116 ARG A C 1
ATOM 935 O O . ARG A 1 116 ? -40.969 16.454 -10.580 1.00 41.75 116 ARG A O 1
ATOM 942 N N . SER A 1 117 ? -41.219 15.016 -12.291 1.00 40.91 117 SER A N 1
ATOM 943 C CA . SER A 1 117 ? -42.256 15.761 -12.990 1.00 40.91 117 SER A CA 1
ATOM 944 C C . SER A 1 117 ? -43.512 15.684 -12.124 1.00 40.91 117 SER A C 1
ATOM 946 O O . SER A 1 117 ? -44.156 14.640 -12.042 1.00 40.91 117 SER A O 1
ATOM 948 N N . VAL A 1 118 ? -43.816 16.761 -11.406 1.00 45.06 118 VAL A N 1
ATOM 949 C CA . VAL A 1 118 ? -45.139 16.954 -10.820 1.00 45.06 118 VAL A CA 1
ATOM 950 C C . VAL A 1 118 ? -46.006 17.439 -11.975 1.00 45.06 118 VAL A C 1
ATOM 952 O O . VAL A 1 118 ? -45.865 18.577 -12.415 1.00 45.06 118 VAL A O 1
ATOM 955 N N . MET A 1 119 ? -46.815 16.539 -12.535 1.00 35.88 119 MET A N 1
ATOM 956 C CA . MET A 1 119 ? -47.912 16.942 -13.410 1.00 35.88 119 MET A CA 1
ATOM 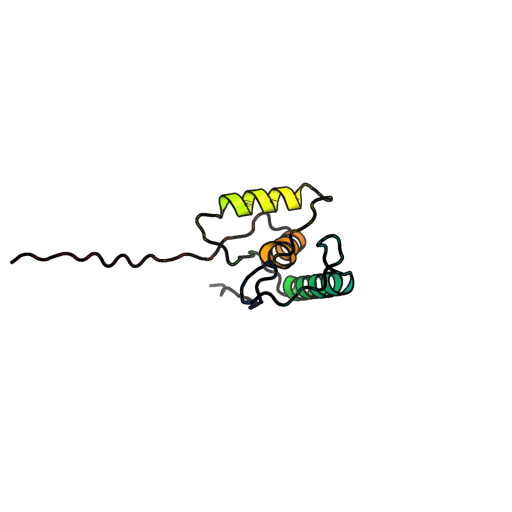957 C C . MET A 1 119 ? -49.002 17.555 -12.528 1.00 35.88 119 MET A C 1
ATOM 959 O O . MET A 1 119 ? -49.451 16.905 -11.581 1.00 35.88 119 MET A O 1
ATOM 963 N N . TYR A 1 120 ? -49.356 18.805 -12.824 1.00 49.41 120 TYR A N 1
ATOM 964 C CA . TYR A 1 120 ? -50.639 19.401 -12.454 1.00 49.41 120 TYR A CA 1
ATOM 965 C C . TYR A 1 120 ? -51.667 19.068 -13.532 1.00 49.41 120 TYR A C 1
ATOM 967 O O . TYR A 1 120 ? -51.258 19.021 -14.717 1.00 49.41 120 TYR A O 1
#

Radius of gyration: 18.11 Å; Cα contacts (8 Å, |Δi|>4): 120; chains: 1; bounding box: 68×33×43 Å

Secondary structure (DSSP, 8-state):
-PPP---------SSSSTT-----B-TTS-B-HHHHHHHHHHHHHHHTT--S-EEEEEEGGGHHHHHHHHHHHHH-TT----SSHIIIIIIHHHHHTT-S-EEEEE--------------

Organism: NCBI:txid2597270

Mean predicted aligned error: 8.53 Å

Nearest PDB structures (foldseek):
  3zl8-assembly1_A  TM=2.788E-01  e=2.462E+00  Thermotoga maritima

Foldseek 3Di:
DDDDDDDDDDDFWQDDDPRHDPACADPVQAHDPVVLVVLVVVLVVVCVVLDQAAEDAAEQVCQVVQLVVLVCVLPDVPDRFHRGCCGSRRSSNCVVNVHSGYGYDDYPPPPPPPPPPPDD